Protein AF-A0A1S2CF46-F1 (afdb_monomer_lite)

Secondary structure (DSSP, 8-state):
---S----HHHHHHHHHHHHHHHHS--SS-HHHHHHHHHHHHHHHHHHHHHHHHHHHTT--TT---HHHHHHHHHHHHHHHHHHHSTTHHHHHHHHHHHHHHHHHHHHHTTS-----------

Foldseek 3Di:
DPDDDQQDPVLLVVLVVVLQVQLVADDVPDSNVRSVVVSLQVLLVCCVVQNLVSCVSSVHDSPRHNVCCVPVVVVVVVQVVVLVVDVCSVVVVVVVVVVVVVVVCCRPQPPHDPDDPPDPPDD

Structure (mmCIF, N/CA/C/O backbone):
data_AF-A0A1S2CF46-F1
#
_entry.id   AF-A0A1S2CF46-F1
#
loop_
_atom_site.group_PDB
_atom_site.id
_atom_site.type_symbol
_atom_site.label_atom_id
_atom_site.label_alt_id
_atom_site.label_comp_id
_atom_site.label_asym_id
_atom_site.label_entity_id
_atom_site.label_seq_id
_atom_site.pdbx_PDB_ins_code
_atom_site.Cartn_x
_atom_site.Cartn_y
_atom_site.Cartn_z
_atom_site.occupancy
_atom_site.B_iso_or_equiv
_atom_site.auth_seq_id
_atom_site.auth_comp_id
_atom_site.auth_asym_id
_atom_site.auth_atom_id
_atom_site.pdbx_PDB_model_num
ATOM 1 N N . MET A 1 1 ? -2.009 21.734 14.482 1.00 45.28 1 MET A N 1
ATOM 2 C CA . MET A 1 1 ? -2.484 20.473 13.868 1.00 45.28 1 MET A CA 1
ATOM 3 C C . MET A 1 1 ? -3.788 20.072 14.551 1.00 45.28 1 MET A C 1
ATOM 5 O O . MET A 1 1 ? -3.728 19.513 15.633 1.00 45.28 1 MET A O 1
ATOM 9 N N . ILE A 1 2 ? -4.947 20.431 13.985 1.00 56.09 2 ILE A N 1
ATOM 10 C CA . ILE A 1 2 ? -6.285 20.073 14.511 1.00 56.09 2 ILE A CA 1
ATOM 11 C C . ILE A 1 2 ? -7.205 19.702 13.331 1.00 56.09 2 ILE A C 1
ATOM 13 O O . ILE A 1 2 ? -8.258 20.294 13.147 1.00 56.09 2 ILE A O 1
ATOM 17 N N . SER A 1 3 ? -6.780 18.795 12.447 1.00 71.06 3 SER A N 1
ATOM 18 C CA . SER A 1 3 ? -7.631 18.378 11.313 1.00 71.06 3 SER A CA 1
ATOM 19 C C . SER A 1 3 ? -7.894 16.879 11.230 1.00 71.06 3 SER A C 1
ATOM 21 O O . SER A 1 3 ? -8.754 16.472 10.457 1.00 71.06 3 SER A O 1
ATOM 23 N N . GLN A 1 4 ? -7.221 16.047 12.030 1.00 68.50 4 GLN A N 1
ATOM 24 C CA . GLN A 1 4 ? -7.548 14.625 12.108 1.00 68.50 4 GLN A CA 1
ATOM 25 C C . GLN A 1 4 ? -8.157 14.306 13.465 1.00 68.50 4 GLN A C 1
ATOM 27 O O . GLN A 1 4 ? -7.501 14.444 14.498 1.00 68.50 4 GLN A O 1
ATOM 32 N N . ALA A 1 5 ? -9.418 13.873 13.438 1.00 63.59 5 ALA A N 1
ATOM 33 C CA . ALA A 1 5 ? -10.053 13.245 14.581 1.00 63.59 5 ALA A CA 1
ATOM 34 C C . ALA A 1 5 ? -9.226 12.022 15.001 1.00 63.59 5 ALA A C 1
ATOM 36 O O . ALA A 1 5 ? -8.778 11.232 14.163 1.00 63.59 5 ALA A O 1
ATOM 37 N N . THR A 1 6 ? -8.993 11.882 16.303 1.00 67.00 6 THR A N 1
ATOM 38 C CA . THR A 1 6 ? -8.437 10.656 16.872 1.00 67.00 6 THR A CA 1
ATOM 39 C C . THR A 1 6 ? -9.386 9.494 16.583 1.00 67.00 6 THR A C 1
ATOM 41 O O . THR A 1 6 ? -10.597 9.685 16.510 1.00 67.00 6 THR A O 1
ATOM 44 N N . ALA A 1 7 ? -8.841 8.289 16.384 1.00 68.69 7 ALA A N 1
ATOM 45 C CA . ALA A 1 7 ? -9.648 7.120 16.045 1.00 68.69 7 ALA A CA 1
ATOM 46 C C . ALA A 1 7 ? -10.705 6.854 17.131 1.00 68.69 7 ALA A C 1
ATOM 48 O O . ALA A 1 7 ? -10.391 6.440 18.251 1.00 68.69 7 ALA A O 1
ATOM 49 N N . ASP A 1 8 ? -11.960 7.102 16.778 1.00 77.25 8 ASP A N 1
ATOM 50 C CA . ASP A 1 8 ? -13.133 6.893 17.610 1.00 77.25 8 ASP A CA 1
ATOM 51 C C . ASP A 1 8 ? -13.710 5.481 17.404 1.00 77.25 8 ASP A C 1
ATOM 53 O O . ASP A 1 8 ? -13.208 4.664 16.625 1.00 77.25 8 ASP A O 1
ATOM 57 N N . GLU A 1 9 ? -14.763 5.142 18.141 1.00 77.31 9 GLU A N 1
ATOM 58 C CA . GLU A 1 9 ? -15.372 3.809 18.082 1.00 77.31 9 GLU A CA 1
ATOM 59 C C . GLU A 1 9 ? 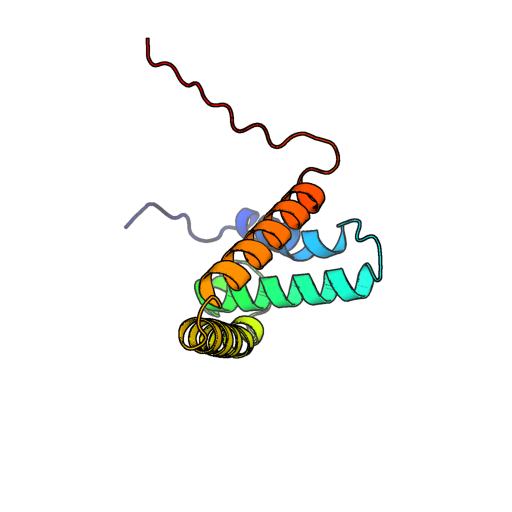-15.925 3.470 16.686 1.00 77.31 9 GLU A C 1
ATOM 61 O O . GLU A 1 9 ? -15.829 2.321 16.236 1.00 77.31 9 GLU A O 1
ATOM 66 N N . ASN A 1 10 ? -16.420 4.474 15.959 1.00 77.75 10 ASN A N 1
ATOM 67 C CA . ASN A 1 10 ? -16.872 4.312 14.581 1.00 77.75 10 ASN A CA 1
ATOM 68 C C . ASN A 1 10 ? -15.699 4.025 13.636 1.00 77.75 10 ASN A C 1
ATOM 70 O O . ASN A 1 10 ? -15.790 3.098 12.828 1.00 77.75 10 ASN A O 1
ATOM 74 N N . SER A 1 11 ? -14.569 4.721 13.798 1.00 76.38 11 SER A N 1
ATOM 75 C CA . SER A 1 11 ? -13.335 4.444 13.052 1.00 76.38 11 SER A CA 1
ATOM 76 C C . SER A 1 11 ? -12.844 3.007 13.250 1.00 76.38 11 SER A C 1
ATOM 78 O O . SER A 1 11 ? -12.404 2.370 12.292 1.00 76.38 11 SER A O 1
ATOM 80 N N . ARG A 1 12 ? -12.967 2.443 14.462 1.00 80.38 12 ARG A N 1
ATOM 81 C CA . ARG A 1 12 ? -12.602 1.035 14.728 1.00 80.38 12 ARG A CA 1
ATOM 82 C C . ARG A 1 12 ? -13.533 0.046 14.033 1.00 80.38 12 ARG A C 1
ATOM 84 O O . ARG A 1 12 ? -13.064 -0.931 13.448 1.00 80.38 12 ARG A O 1
ATOM 91 N N . LYS A 1 13 ? -14.850 0.272 14.093 1.00 82.19 13 LYS A N 1
ATOM 92 C CA . LYS A 1 13 ? -15.836 -0.591 13.418 1.00 82.19 13 LYS A CA 1
ATOM 93 C C . LYS A 1 13 ? -15.636 -0.566 11.904 1.00 82.19 13 LYS A C 1
ATOM 95 O O . LYS A 1 13 ? -15.575 -1.627 11.285 1.00 82.19 13 LYS A O 1
ATOM 100 N N . LEU A 1 14 ? -15.447 0.625 11.337 1.00 83.69 14 LEU A N 1
ATOM 101 C CA . LEU A 1 14 ? -15.166 0.803 9.917 1.00 83.69 14 LEU A CA 1
ATOM 102 C C . LEU A 1 14 ? -13.842 0.138 9.518 1.00 83.69 14 LEU A C 1
ATOM 104 O O . LEU A 1 14 ? -13.807 -0.622 8.555 1.00 83.69 14 LEU A O 1
ATOM 108 N N . GLY A 1 15 ? -12.769 0.349 10.286 1.00 79.75 15 GLY A N 1
ATOM 109 C CA . GLY A 1 15 ? -11.462 -0.259 10.026 1.00 79.75 15 GLY A CA 1
ATOM 110 C C . GLY A 1 15 ? -11.496 -1.791 10.025 1.00 79.75 15 GLY A C 1
ATOM 111 O O . GLY A 1 15 ? -10.863 -2.425 9.181 1.00 79.75 15 GLY A O 1
ATOM 112 N N . ARG A 1 16 ? -12.282 -2.401 10.923 1.00 80.31 16 ARG A N 1
ATOM 113 C CA . ARG A 1 16 ? -12.510 -3.855 10.930 1.00 80.31 16 ARG A CA 1
ATOM 114 C C . ARG A 1 16 ? -13.303 -4.321 9.711 1.00 80.31 16 ARG A C 1
ATOM 116 O O . ARG A 1 16 ? -12.879 -5.269 9.059 1.00 80.31 16 ARG A O 1
ATOM 123 N N . ALA A 1 17 ? -14.390 -3.633 9.365 1.00 81.75 17 ALA A N 1
ATOM 124 C CA . ALA A 1 17 ? -15.193 -3.972 8.190 1.00 81.75 17 ALA A CA 1
ATOM 125 C C . ALA A 1 17 ? -14.372 -3.889 6.889 1.00 81.75 17 ALA A C 1
ATOM 127 O O . ALA A 1 17 ? -14.413 -4.805 6.071 1.00 81.75 17 ALA A O 1
ATOM 128 N N . LEU A 1 18 ? -13.556 -2.840 6.734 1.00 81.69 18 LEU A N 1
ATOM 129 C CA . LEU A 1 18 ? -12.667 -2.663 5.581 1.00 81.69 18 LEU A CA 1
ATOM 130 C C . LEU A 1 18 ? -11.556 -3.719 5.516 1.00 81.69 18 LEU A C 1
ATOM 132 O O . LEU A 1 18 ? -11.138 -4.107 4.429 1.00 81.69 18 LEU A O 1
ATOM 136 N N . MET A 1 19 ? -11.072 -4.209 6.661 1.00 78.81 19 MET A N 1
ATOM 137 C CA . MET A 1 19 ? -10.086 -5.293 6.680 1.00 78.81 19 MET A CA 1
ATOM 138 C C . MET A 1 19 ? -10.663 -6.615 6.175 1.00 78.81 19 MET A C 1
ATOM 140 O O . MET A 1 19 ? -9.934 -7.397 5.562 1.00 78.81 19 MET A O 1
ATOM 144 N N . ASP A 1 20 ? -11.931 -6.885 6.473 1.00 78.44 20 ASP A N 1
ATOM 145 C CA . ASP A 1 20 ? -12.584 -8.143 6.120 1.00 78.44 20 ASP A CA 1
ATOM 146 C C . ASP A 1 20 ? -13.239 -8.108 4.727 1.00 78.44 20 ASP A C 1
ATOM 148 O O . ASP A 1 20 ? -13.574 -9.165 4.193 1.00 78.44 20 ASP A O 1
ATOM 152 N N . GLU A 1 21 ? -13.330 -6.936 4.085 1.00 78.38 21 GLU A N 1
ATOM 153 C CA . GLU A 1 21 ? -13.810 -6.762 2.701 1.00 78.38 21 GLU A CA 1
ATOM 154 C C . GLU A 1 21 ? -13.204 -7.760 1.686 1.00 78.38 21 GLU A C 1
ATOM 156 O O . GLU A 1 21 ? -13.978 -8.376 0.940 1.00 78.38 21 GLU A O 1
ATOM 161 N N . PRO A 1 22 ? -11.887 -8.066 1.698 1.00 67.75 22 PRO A N 1
ATOM 162 C CA . PRO A 1 22 ? -11.290 -9.014 0.755 1.00 67.75 22 PRO A CA 1
ATOM 163 C C . PRO A 1 22 ? -11.812 -10.446 0.915 1.00 67.75 22 PRO A C 1
ATOM 165 O O . PRO A 1 22 ? -11.710 -11.258 -0.001 1.00 67.75 22 PRO A O 1
ATOM 168 N N . LEU A 1 23 ? -12.380 -10.800 2.072 1.00 70.06 23 LEU A N 1
ATOM 169 C CA . LEU A 1 23 ? -12.975 -12.122 2.291 1.00 70.06 23 LEU A CA 1
ATOM 170 C C . LEU A 1 23 ? -14.328 -12.265 1.577 1.00 70.06 23 LEU A C 1
ATOM 172 O O . LEU A 1 23 ? -14.734 -13.388 1.268 1.00 70.06 23 LEU A O 1
ATOM 176 N N . GLY A 1 24 ? -15.007 -11.145 1.310 1.00 64.81 24 GLY A N 1
ATOM 177 C CA . GLY A 1 24 ? -16.303 -11.091 0.635 1.00 64.81 24 GLY A CA 1
ATOM 178 C C . GLY A 1 24 ? -16.219 -11.054 -0.894 1.00 64.81 24 GLY A C 1
ATOM 179 O O . GLY A 1 24 ? -17.203 -11.377 -1.562 1.00 64.81 24 GLY A O 1
ATOM 180 N N . ARG A 1 25 ? -15.057 -10.711 -1.470 1.00 67.50 25 ARG A N 1
ATOM 181 C CA . ARG A 1 25 ? -14.892 -10.587 -2.927 1.00 67.50 25 ARG A CA 1
ATOM 182 C C . ARG A 1 25 ? -15.098 -11.914 -3.663 1.00 67.50 25 ARG A C 1
ATOM 184 O O . ARG A 1 25 ? -14.598 -12.977 -3.277 1.00 67.50 25 ARG A O 1
ATOM 191 N N . ARG A 1 26 ? -15.819 -11.855 -4.789 1.00 64.25 26 ARG A N 1
ATOM 192 C CA . ARG A 1 26 ? -15.955 -12.978 -5.728 1.00 64.25 26 ARG A CA 1
ATOM 193 C C . ARG A 1 26 ? -14.678 -13.108 -6.561 1.00 64.25 26 ARG A C 1
ATOM 195 O O . ARG A 1 26 ? -14.571 -12.534 -7.635 1.00 64.25 26 ARG A O 1
ATOM 202 N N . TYR A 1 27 ? -13.718 -13.898 -6.082 1.00 64.62 27 TYR A N 1
ATOM 203 C CA . TYR A 1 27 ? -12.605 -14.344 -6.927 1.00 64.62 27 TYR A CA 1
ATOM 204 C C . TYR A 1 27 ? -13.026 -15.545 -7.782 1.00 64.62 27 TYR A C 1
ATOM 206 O O . TYR A 1 27 ? -13.662 -16.456 -7.243 1.00 64.62 27 TYR A O 1
ATOM 214 N N . PRO A 1 28 ? -12.620 -15.603 -9.064 1.00 69.19 28 PRO A N 1
ATOM 215 C CA . PRO A 1 28 ? -12.955 -16.717 -9.950 1.00 69.19 28 PRO A CA 1
ATOM 216 C C . PRO A 1 28 ? -12.382 -18.054 -9.455 1.00 69.19 28 PRO A C 1
ATOM 218 O O . PRO A 1 28 ? -13.047 -19.073 -9.575 1.00 69.19 28 PRO A O 1
ATOM 221 N N . ASN A 1 29 ? -11.200 -18.048 -8.818 1.00 72.50 29 ASN A N 1
ATOM 222 C CA . ASN A 1 29 ? -10.528 -19.245 -8.296 1.00 72.50 29 ASN A CA 1
ATOM 223 C C . ASN A 1 29 ? -9.985 -19.020 -6.870 1.00 72.50 29 ASN A C 1
ATOM 225 O O . ASN A 1 29 ? -9.550 -17.920 -6.532 1.00 72.50 29 ASN A O 1
ATOM 229 N N . PHE A 1 30 ? -9.951 -20.079 -6.047 1.00 75.06 30 PHE A N 1
ATOM 230 C CA . PHE A 1 30 ? -9.325 -20.112 -4.708 1.00 75.06 30 PHE A CA 1
ATOM 231 C C . PHE A 1 30 ? -9.738 -18.979 -3.746 1.00 75.06 30 PHE A C 1
ATOM 233 O O . PHE A 1 30 ? -8.917 -18.480 -2.972 1.00 75.06 30 PHE A O 1
ATOM 240 N N . ARG A 1 31 ? -11.024 -18.601 -3.748 1.00 75.44 31 ARG A N 1
ATOM 241 C CA . ARG A 1 31 ? -11.580 -17.461 -2.992 1.00 75.44 31 ARG A CA 1
ATOM 242 C C . ARG A 1 31 ? -11.088 -17.352 -1.544 1.00 75.44 31 ARG A C 1
ATOM 244 O O . ARG A 1 31 ? -10.642 -16.289 -1.132 1.00 75.44 31 ARG A O 1
ATOM 251 N N . LYS A 1 32 ? -11.125 -18.448 -0.775 1.00 75.50 32 LYS A N 1
ATOM 252 C CA . LYS A 1 32 ? -10.716 -18.439 0.644 1.00 75.50 32 LYS A CA 1
ATOM 253 C C . LYS A 1 32 ? -9.220 -18.171 0.829 1.00 75.50 32 LYS A C 1
ATOM 255 O O . LYS A 1 32 ? -8.844 -17.459 1.754 1.00 75.50 32 LYS A O 1
ATOM 260 N N . LEU A 1 33 ? -8.372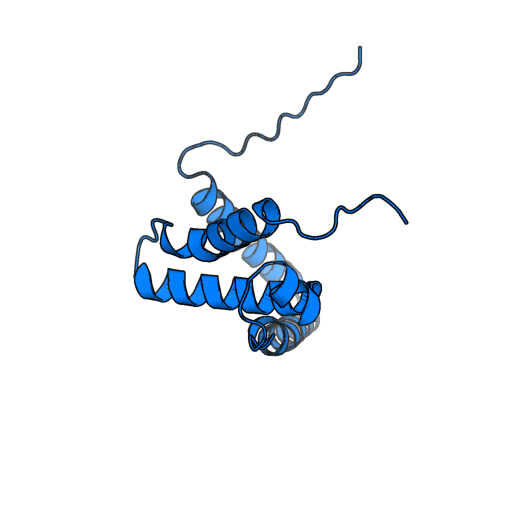 -18.742 -0.025 1.00 80.75 33 LEU A N 1
ATOM 261 C CA . LEU A 1 33 ? -6.924 -18.565 0.078 1.00 80.75 33 LEU A CA 1
ATOM 262 C C . LEU A 1 33 ? -6.519 -17.160 -0.376 1.00 80.75 33 LEU A C 1
ATOM 264 O O . LEU A 1 33 ? -5.777 -16.485 0.333 1.00 80.75 33 LEU A O 1
ATOM 268 N N . ARG A 1 34 ? -7.072 -16.698 -1.504 1.00 80.94 34 ARG A N 1
ATOM 269 C CA . ARG A 1 34 ? -6.828 -15.349 -2.030 1.00 80.94 34 ARG A CA 1
ATOM 270 C C . ARG A 1 34 ? -7.313 -14.263 -1.080 1.00 80.94 34 ARG A C 1
ATOM 272 O O . ARG A 1 34 ? -6.532 -13.383 -0.753 1.00 80.94 34 ARG A O 1
ATOM 279 N N . GLY A 1 35 ? -8.524 -14.385 -0.540 1.00 81.75 35 GLY A N 1
ATOM 280 C CA . GLY A 1 35 ? -9.037 -13.423 0.438 1.00 81.75 35 GLY A CA 1
ATOM 281 C C . GLY A 1 35 ? -8.178 -13.354 1.706 1.00 81.75 35 GLY A C 1
ATOM 282 O O . GLY A 1 35 ? -7.894 -12.268 2.205 1.00 81.75 35 GLY A O 1
ATOM 283 N N . ARG A 1 36 ? -7.685 -14.497 2.214 1.00 83.31 36 ARG A N 1
ATOM 284 C CA . ARG A 1 36 ? -6.764 -14.512 3.369 1.00 83.31 36 ARG A CA 1
ATOM 285 C C . ARG A 1 36 ? -5.415 -13.879 3.044 1.00 83.31 36 ARG A C 1
ATOM 287 O O . ARG A 1 36 ? -4.876 -13.163 3.885 1.00 83.31 36 ARG A O 1
ATOM 294 N N . TRP A 1 37 ? -4.884 -14.142 1.853 1.00 86.06 37 TRP A N 1
ATOM 295 C CA . TRP A 1 37 ? -3.650 -13.526 1.377 1.00 86.06 37 TRP A CA 1
ATOM 296 C C . TRP A 1 37 ? -3.802 -12.010 1.252 1.00 86.06 37 TRP A C 1
ATOM 298 O O . TRP A 1 37 ? -3.038 -11.271 1.862 1.00 86.06 37 TRP A O 1
ATOM 308 N N . GLU A 1 38 ? -4.827 -11.539 0.543 1.00 83.75 38 GLU A N 1
ATOM 309 C CA . GLU A 1 38 ? -5.084 -10.111 0.338 1.00 83.75 38 GLU A CA 1
ATOM 310 C C . GLU A 1 38 ? -5.340 -9.380 1.656 1.00 83.75 38 GLU A C 1
ATOM 312 O O . GLU A 1 38 ? -4.783 -8.307 1.877 1.00 83.75 38 GLU A O 1
ATOM 317 N N . ARG A 1 39 ? -6.060 -10.005 2.597 1.00 85.31 39 ARG A N 1
ATOM 318 C CA . ARG A 1 39 ? -6.196 -9.483 3.961 1.00 85.31 39 ARG A CA 1
ATOM 319 C C . ARG A 1 39 ? -4.838 -9.297 4.646 1.00 85.31 39 ARG A C 1
ATOM 321 O O . ARG A 1 39 ? -4.611 -8.266 5.273 1.00 85.31 39 ARG A O 1
ATOM 328 N N . GLN A 1 40 ? -3.936 -10.277 4.550 1.00 87.38 40 GLN A N 1
ATOM 329 C CA . GLN A 1 40 ? -2.590 -10.173 5.130 1.00 87.38 40 GLN A CA 1
ATOM 330 C C . GLN A 1 40 ? -1.742 -9.105 4.432 1.00 87.38 40 GLN A C 1
ATOM 332 O O . GLN A 1 40 ? -1.020 -8.368 5.103 1.00 87.38 40 GLN A O 1
ATOM 337 N N . VAL A 1 41 ? -1.870 -8.970 3.110 1.00 87.81 41 VAL A N 1
ATOM 338 C CA . VAL A 1 41 ? -1.227 -7.896 2.345 1.00 87.81 41 VAL A CA 1
ATOM 339 C C . VAL A 1 41 ? -1.727 -6.533 2.824 1.00 87.81 41 VAL A C 1
ATOM 341 O O . VAL A 1 41 ? -0.908 -5.701 3.209 1.00 87.81 41 VAL A O 1
ATOM 344 N N . HIS A 1 42 ? -3.043 -6.323 2.916 1.00 87.56 42 HIS A N 1
ATOM 345 C CA . HIS A 1 42 ? -3.626 -5.085 3.444 1.00 87.56 42 HIS A CA 1
ATOM 346 C C . HIS A 1 42 ? -3.135 -4.783 4.860 1.00 87.56 42 HIS A C 1
ATOM 348 O O . HIS A 1 42 ? -2.638 -3.692 5.117 1.00 87.56 42 HIS A O 1
ATOM 354 N N . LEU A 1 43 ? -3.188 -5.764 5.762 1.00 87.44 43 LEU A N 1
ATOM 355 C CA . LEU A 1 43 ? -2.703 -5.627 7.136 1.00 87.44 43 LEU A CA 1
ATOM 356 C C . LEU A 1 43 ? -1.230 -5.210 7.203 1.00 87.44 43 LEU A C 1
ATOM 358 O O . LEU A 1 43 ? -0.869 -4.308 7.960 1.00 87.44 43 LEU A O 1
ATOM 362 N N . SER A 1 44 ? -0.379 -5.853 6.407 1.00 88.94 44 SER A N 1
ATOM 363 C CA . SER A 1 44 ? 1.051 -5.544 6.362 1.00 88.94 44 SER A CA 1
ATOM 364 C C . SER A 1 44 ? 1.331 -4.149 5.786 1.00 88.94 44 SER A C 1
ATOM 366 O O . SER A 1 44 ? 2.230 -3.459 6.269 1.00 88.94 44 SER A O 1
ATOM 368 N N . MET A 1 45 ? 0.528 -3.702 4.814 1.00 86.44 45 MET A N 1
ATOM 369 C CA . MET A 1 45 ? 0.617 -2.368 4.225 1.00 86.44 45 MET A CA 1
ATOM 370 C C . MET A 1 45 ? 0.152 -1.298 5.223 1.00 86.44 45 MET 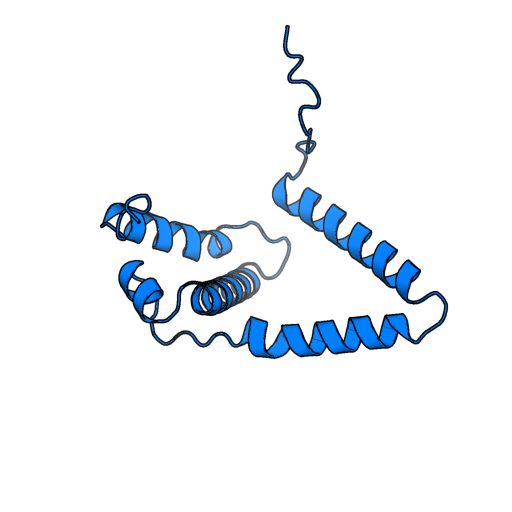A C 1
ATOM 372 O O . MET A 1 45 ? 0.870 -0.336 5.482 1.00 86.44 45 MET A O 1
ATOM 376 N N . THR A 1 46 ? -1.002 -1.494 5.867 1.00 87.56 46 THR A N 1
ATOM 377 C CA . THR A 1 46 ? -1.514 -0.591 6.908 1.00 87.56 46 THR A CA 1
ATOM 378 C C . THR A 1 46 ? -0.536 -0.488 8.075 1.00 87.56 46 THR A C 1
ATOM 380 O O . THR A 1 46 ? -0.271 0.611 8.562 1.00 87.56 46 THR A O 1
ATOM 383 N N . ARG A 1 47 ? 0.078 -1.606 8.488 1.00 89.38 47 ARG A N 1
ATOM 384 C CA . ARG A 1 47 ? 1.108 -1.612 9.534 1.00 89.38 47 ARG A CA 1
ATOM 385 C C . ARG A 1 47 ? 2.298 -0.716 9.199 1.00 89.38 47 ARG A C 1
ATOM 387 O O . ARG A 1 47 ? 2.837 -0.098 10.120 1.00 89.38 47 ARG A O 1
ATOM 394 N N . LEU A 1 48 ? 2.722 -0.694 7.934 1.00 89.25 48 LEU A N 1
ATOM 395 C CA . LEU A 1 48 ? 3.834 0.132 7.466 1.00 89.25 48 LEU A CA 1
ATOM 396 C C . LEU A 1 48 ? 3.507 1.624 7.605 1.00 89.25 48 LEU A C 1
ATOM 398 O O . LEU A 1 48 ? 4.328 2.370 8.125 1.00 89.25 48 LEU A O 1
ATOM 402 N N . PHE A 1 49 ? 2.311 2.043 7.183 1.00 87.81 49 PHE A N 1
ATOM 403 C CA . PHE A 1 49 ? 1.923 3.457 7.182 1.00 87.81 49 PHE A CA 1
ATOM 404 C C . PHE A 1 49 ? 1.521 3.986 8.561 1.00 87.81 49 PHE A C 1
ATOM 406 O O . PHE A 1 49 ? 1.904 5.086 8.943 1.00 87.81 49 PHE A O 1
ATOM 413 N N . VAL A 1 50 ? 0.735 3.211 9.308 1.00 85.81 50 VAL A N 1
ATOM 414 C CA . VAL A 1 50 ? 0.060 3.674 10.532 1.00 85.81 50 VAL A CA 1
ATOM 415 C C . VAL A 1 50 ? 0.810 3.248 11.807 1.00 85.81 50 VAL A C 1
ATOM 417 O O . VAL A 1 50 ? 0.582 3.775 12.900 1.00 85.81 50 VAL A O 1
ATOM 420 N N . GLY A 1 51 ? 1.753 2.309 11.694 1.00 87.62 51 GLY A N 1
ATOM 421 C CA . GLY A 1 51 ? 2.548 1.836 12.824 1.00 87.62 51 GLY A CA 1
ATOM 422 C C . GLY A 1 51 ? 1.743 1.016 13.844 1.00 87.62 51 GLY A C 1
ATOM 423 O O . GLY A 1 51 ? 0.557 0.748 13.686 1.00 87.62 51 GLY A O 1
ATOM 424 N N . GLY A 1 52 ? 2.394 0.575 14.924 1.00 86.62 52 GLY A N 1
ATOM 425 C CA . GLY A 1 52 ? 1.777 -0.343 15.892 1.00 86.62 52 GLY A CA 1
ATOM 426 C C . GLY A 1 52 ? 0.716 0.341 16.753 1.00 86.62 52 GLY A C 1
ATOM 427 O O . GLY A 1 52 ? -0.335 -0.236 17.008 1.00 86.62 52 GLY A O 1
ATOM 428 N N . LYS A 1 53 ? 0.979 1.595 17.148 1.00 84.19 53 LYS A N 1
ATOM 429 C CA . LYS A 1 53 ? 0.054 2.411 17.947 1.00 84.19 53 LYS A CA 1
ATOM 430 C C . LYS A 1 53 ? -1.214 2.768 17.172 1.00 84.19 53 LYS A C 1
ATOM 432 O O . LYS A 1 53 ? -2.298 2.709 17.734 1.00 84.19 53 LYS A O 1
ATOM 437 N N . GLY A 1 54 ? -1.105 3.096 15.884 1.00 83.38 54 GLY A N 1
ATOM 438 C CA . GLY A 1 54 ? -2.291 3.397 15.088 1.00 83.38 54 GLY A CA 1
ATOM 439 C C . GLY A 1 54 ? -3.083 2.141 14.695 1.00 83.38 54 GLY A C 1
ATOM 440 O O . GLY A 1 54 ? -4.306 2.195 14.648 1.00 83.38 54 GLY A O 1
ATOM 441 N N . MET A 1 55 ? -2.430 0.982 14.523 1.00 87.50 55 MET A N 1
ATOM 442 C CA . MET A 1 55 ? -3.135 -0.306 14.392 1.00 87.50 55 MET A CA 1
ATOM 443 C C . MET A 1 55 ? -3.981 -0.607 15.636 1.00 87.50 55 MET A C 1
ATOM 445 O O . MET A 1 55 ? -5.136 -1.004 15.510 1.00 87.50 55 MET A O 1
ATOM 449 N N . GLU A 1 56 ? -3.429 -0.371 16.829 1.00 85.94 56 GLU A N 1
ATOM 450 C CA . GLU A 1 56 ? -4.140 -0.507 18.105 1.00 85.94 56 GLU A CA 1
ATOM 451 C C . GLU A 1 56 ? -5.310 0.483 18.214 1.00 85.94 56 GLU A C 1
ATOM 453 O O . GLU A 1 56 ? -6.423 0.077 18.544 1.00 85.94 56 GLU A O 1
ATOM 458 N N . ALA A 1 57 ? -5.100 1.746 17.829 1.00 83.00 57 ALA A N 1
ATOM 459 C CA . ALA A 1 57 ? -6.150 2.766 17.802 1.00 83.00 57 ALA A CA 1
ATOM 460 C C . ALA A 1 57 ? -7.315 2.407 16.857 1.00 83.00 57 ALA A C 1
ATOM 462 O O . ALA A 1 57 ? -8.470 2.694 17.164 1.00 83.00 57 ALA A O 1
ATOM 463 N N . LEU A 1 58 ? -7.025 1.726 15.743 1.00 82.00 58 LEU A N 1
ATOM 464 C CA . LEU A 1 58 ? -8.010 1.220 14.781 1.00 82.00 58 LEU A CA 1
ATOM 465 C C . LEU A 1 58 ? -8.617 -0.141 15.180 1.00 82.00 58 LEU A C 1
ATOM 467 O O . LEU A 1 58 ? -9.495 -0.653 14.489 1.00 82.00 58 LEU A O 1
ATOM 471 N N . GLY A 1 59 ? -8.183 -0.741 16.293 1.00 80.88 59 GLY A N 1
ATOM 472 C CA . GLY A 1 59 ? -8.669 -2.043 16.755 1.00 80.88 59 GLY A CA 1
ATOM 473 C C . GLY A 1 59 ? -8.210 -3.224 15.890 1.00 80.88 59 GLY A C 1
ATOM 474 O O . GLY A 1 59 ? -8.929 -4.226 15.816 1.00 80.88 59 GLY A O 1
ATOM 475 N N . LEU A 1 60 ? -7.049 -3.090 15.237 1.00 85.06 60 LEU A N 1
ATOM 476 C CA . LEU A 1 60 ? -6.413 -4.074 14.356 1.00 85.06 60 LEU A CA 1
ATOM 477 C C . LEU A 1 60 ? -5.264 -4.822 15.072 1.00 85.06 60 LEU A C 1
ATOM 479 O O . LEU A 1 60 ? -4.759 -4.354 16.096 1.00 85.06 60 LEU A O 1
ATOM 483 N N . PRO A 1 61 ? -4.793 -5.974 14.549 1.00 83.06 61 PRO A N 1
ATOM 484 C CA . PRO A 1 61 ? -3.737 -6.753 15.194 1.00 83.06 61 PRO A CA 1
ATOM 485 C C . PRO A 1 61 ? -2.398 -5.996 15.246 1.00 83.06 61 PRO A C 1
ATOM 487 O O . PRO A 1 61 ? -1.729 -5.793 14.227 1.00 83.06 61 PRO A O 1
ATOM 490 N N . LYS A 1 62 ? -1.974 -5.627 16.460 1.00 79.06 62 LYS A N 1
ATOM 491 C CA . LYS A 1 62 ? -0.748 -4.855 16.743 1.00 79.06 62 LYS A CA 1
ATOM 492 C C . LYS A 1 62 ? 0.542 -5.548 16.287 1.00 79.06 62 LYS A C 1
ATOM 494 O O . LYS A 1 62 ? 1.478 -4.882 15.840 1.00 79.06 62 LYS A O 1
ATOM 499 N N . MET A 1 63 ? 0.584 -6.880 16.378 1.00 77.25 63 MET A N 1
ATOM 500 C CA . MET A 1 63 ? 1.759 -7.701 16.045 1.00 77.25 63 MET A CA 1
ATOM 501 C C . MET A 1 63 ? 1.824 -8.131 14.574 1.00 77.25 63 MET A C 1
ATOM 503 O O . MET A 1 63 ? 2.601 -9.014 14.223 1.00 77.25 63 MET A O 1
ATOM 507 N N . THR A 1 64 ? 1.045 -7.507 13.689 1.00 81.81 64 THR A N 1
ATOM 508 C CA . THR A 1 64 ? 1.242 -7.710 12.249 1.00 81.81 64 THR A CA 1
ATOM 509 C C . THR A 1 64 ? 2.615 -7.160 11.863 1.00 81.81 64 THR A C 1
ATOM 511 O O . THR A 1 64 ? 2.934 -6.020 12.204 1.00 81.81 64 THR A O 1
ATOM 514 N N . LEU A 1 65 ? 3.428 -7.950 11.163 1.00 86.38 65 LEU A N 1
ATOM 515 C CA . LEU A 1 65 ? 4.687 -7.495 10.573 1.00 86.38 65 LEU A CA 1
ATOM 516 C C . LEU A 1 65 ? 4.432 -6.916 9.170 1.00 86.38 65 LEU A C 1
ATOM 518 O O . LEU A 1 65 ? 3.611 -7.467 8.433 1.00 86.38 65 LEU A O 1
ATOM 522 N N . PRO A 1 66 ? 5.141 -5.852 8.749 1.00 90.31 66 PRO A N 1
ATOM 523 C CA . PRO A 1 66 ? 5.068 -5.317 7.389 1.00 90.31 66 PRO A CA 1
ATOM 524 C C . PRO A 1 66 ? 5.863 -6.202 6.406 1.00 90.31 66 PRO A C 1
ATOM 526 O O . PRO A 1 66 ? 6.726 -5.729 5.673 1.00 90.31 66 PRO A O 1
ATOM 529 N N . TRP A 1 67 ? 5.602 -7.513 6.413 1.00 89.50 67 TRP A N 1
ATOM 530 C CA . TRP A 1 67 ? 6.375 -8.513 5.671 1.00 89.50 67 TRP A CA 1
ATOM 531 C C . TRP A 1 67 ? 6.249 -8.337 4.153 1.00 89.50 67 TRP A C 1
ATOM 533 O O . TRP A 1 67 ? 7.239 -8.470 3.439 1.00 89.50 67 TRP A O 1
ATOM 543 N N . TYR A 1 68 ? 5.055 -7.994 3.656 1.00 91.06 68 TYR A N 1
ATOM 544 C CA . TYR A 1 68 ? 4.815 -7.817 2.226 1.00 91.06 68 TYR A CA 1
ATOM 545 C C . TYR A 1 68 ? 5.633 -6.659 1.642 1.00 91.06 68 TYR A C 1
ATOM 547 O O . TYR A 1 68 ? 6.400 -6.910 0.713 1.00 91.06 68 TYR A O 1
AT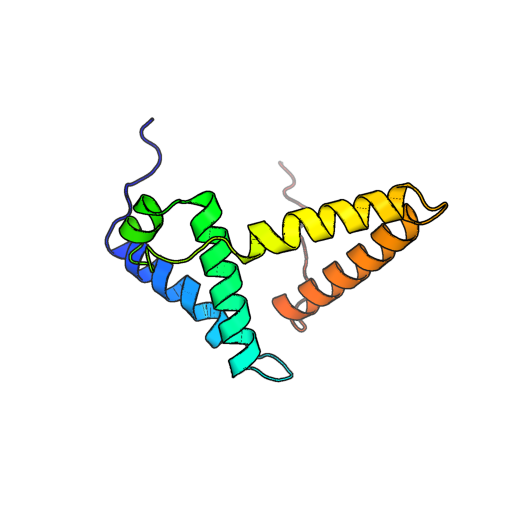OM 555 N N . PRO A 1 69 ? 5.564 -5.414 2.162 1.00 89.56 69 PRO A N 1
ATOM 556 C CA . PRO A 1 69 ? 6.410 -4.350 1.635 1.00 89.56 69 PRO A CA 1
ATOM 557 C C . PRO A 1 69 ? 7.897 -4.628 1.883 1.00 89.56 69 PRO A C 1
ATOM 559 O O . PRO A 1 69 ? 8.700 -4.352 0.999 1.00 89.56 69 PRO A O 1
ATOM 562 N N . ALA A 1 70 ? 8.269 -5.230 3.019 1.00 90.62 70 ALA A N 1
ATOM 563 C CA . ALA A 1 70 ? 9.664 -5.575 3.295 1.00 90.62 70 ALA A CA 1
ATOM 564 C C . ALA A 1 70 ? 10.255 -6.558 2.268 1.00 90.62 70 ALA A C 1
ATOM 566 O O . ALA A 1 70 ? 11.420 -6.428 1.906 1.00 90.62 70 ALA A O 1
ATOM 567 N N . LEU A 1 71 ? 9.459 -7.512 1.772 1.00 92.19 71 LEU A N 1
ATOM 568 C CA . LEU A 1 71 ? 9.901 -8.504 0.793 1.00 92.19 71 LEU A CA 1
ATOM 569 C C . LEU A 1 71 ? 9.746 -8.018 -0.653 1.00 92.19 71 LEU A C 1
ATOM 571 O O . LEU A 1 71 ? 10.673 -8.116 -1.451 1.00 92.19 71 LEU A O 1
ATOM 575 N N . PHE A 1 72 ? 8.576 -7.498 -1.019 1.00 91.44 72 PHE A N 1
ATOM 576 C CA . PHE A 1 72 ? 8.260 -7.205 -2.416 1.00 91.44 72 PHE A CA 1
ATOM 577 C C . PHE A 1 72 ? 8.804 -5.859 -2.891 1.00 91.44 72 PHE A C 1
ATOM 579 O O . PHE A 1 72 ? 9.074 -5.723 -4.081 1.00 91.44 72 PHE A O 1
ATOM 586 N N . ALA A 1 73 ? 9.014 -4.873 -2.011 1.00 89.31 73 ALA A N 1
ATOM 587 C CA . ALA A 1 73 ? 9.636 -3.611 -2.417 1.00 89.31 73 ALA A CA 1
ATOM 588 C C . ALA A 1 73 ? 11.059 -3.804 -2.979 1.00 89.31 73 ALA A C 1
ATOM 590 O O . ALA A 1 73 ? 11.294 -3.354 -4.104 1.00 89.31 73 ALA A O 1
ATOM 591 N N . PRO A 1 74 ? 11.996 -4.498 -2.294 1.00 91.62 74 PRO A N 1
ATOM 592 C CA . PRO A 1 74 ? 13.330 -4.720 -2.851 1.00 91.62 74 PRO A CA 1
ATOM 593 C C . PRO A 1 74 ? 13.297 -5.607 -4.100 1.00 91.62 74 PRO A C 1
ATOM 595 O O . PRO A 1 74 ? 14.013 -5.322 -5.058 1.00 91.62 74 PRO A O 1
ATOM 598 N N . LEU A 1 75 ? 12.427 -6.623 -4.148 1.00 93.19 75 LEU A N 1
ATOM 599 C CA . LEU A 1 75 ? 12.266 -7.467 -5.338 1.00 93.19 75 LEU A CA 1
ATOM 600 C C . LEU A 1 75 ? 11.784 -6.662 -6.553 1.00 93.19 75 LEU A C 1
ATOM 602 O O . LEU A 1 75 ? 12.354 -6.774 -7.637 1.00 93.19 75 LEU A O 1
ATOM 606 N N . ASN A 1 76 ? 10.778 -5.804 -6.373 1.00 91.44 76 ASN A N 1
ATOM 607 C CA . ASN A 1 76 ? 10.263 -4.947 -7.439 1.00 91.44 76 ASN A CA 1
ATOM 608 C C . ASN A 1 76 ? 11.289 -3.894 -7.873 1.00 91.44 76 ASN A C 1
ATOM 610 O O . ASN A 1 76 ? 11.388 -3.586 -9.065 1.00 91.44 76 ASN A O 1
ATOM 614 N N . ALA A 1 77 ? 12.070 -3.356 -6.932 1.00 91.62 77 ALA A N 1
ATOM 615 C CA . ALA A 1 77 ? 13.159 -2.438 -7.240 1.00 91.62 77 ALA A CA 1
ATOM 616 C C . ALA A 1 77 ? 14.233 -3.133 -8.088 1.00 91.62 77 ALA A C 1
ATOM 618 O O . ALA A 1 77 ? 14.576 -2.632 -9.158 1.00 91.62 77 ALA A O 1
ATOM 619 N N . ALA A 1 78 ? 14.686 -4.319 -7.676 1.00 92.69 78 ALA A N 1
ATOM 620 C CA . ALA A 1 78 ? 15.652 -5.119 -8.425 1.00 92.69 78 ALA A CA 1
ATOM 621 C C . ALA A 1 78 ? 15.132 -5.478 -9.825 1.00 92.69 78 ALA A C 1
ATOM 623 O O . ALA A 1 78 ? 15.843 -5.299 -10.813 1.00 92.69 78 ALA A O 1
ATOM 624 N N . TRP A 1 79 ? 13.868 -5.896 -9.931 1.00 90.19 79 TRP A N 1
ATOM 625 C CA . TRP A 1 79 ? 13.211 -6.186 -11.207 1.00 90.19 79 TRP A CA 1
ATOM 626 C C . TRP A 1 79 ? 13.190 -4.970 -12.142 1.00 90.19 79 TRP A C 1
ATOM 628 O O . TRP A 1 79 ? 13.553 -5.059 -13.316 1.00 90.19 79 TRP A O 1
ATOM 638 N N . THR A 1 80 ? 12.803 -3.809 -11.612 1.00 88.88 80 THR A N 1
ATOM 639 C CA . THR A 1 80 ? 12.731 -2.558 -12.377 1.00 88.88 80 THR A CA 1
ATOM 640 C C . THR A 1 80 ? 14.117 -2.097 -12.822 1.00 88.88 80 THR A C 1
ATOM 642 O O . THR A 1 80 ? 14.289 -1.689 -13.970 1.00 88.88 80 THR A O 1
ATOM 645 N N . VAL A 1 81 ? 15.116 -2.191 -11.940 1.00 91.81 81 VAL A N 1
ATOM 646 C CA . VAL A 1 81 ? 16.513 -1.872 -12.260 1.00 91.81 81 VAL A CA 1
ATOM 647 C C . VAL A 1 81 ? 17.048 -2.819 -13.334 1.00 91.81 81 VAL A C 1
ATOM 649 O O . VAL A 1 81 ? 17.603 -2.346 -14.322 1.00 91.81 81 VAL A O 1
ATOM 652 N N . GLY A 1 82 ? 16.798 -4.127 -13.223 1.00 90.31 82 GLY A N 1
ATOM 653 C CA . GLY A 1 82 ? 17.179 -5.108 -14.243 1.00 90.31 82 GLY A CA 1
ATOM 654 C C . GLY A 1 82 ? 16.589 -4.781 -15.617 1.00 90.31 82 GLY A C 1
ATOM 655 O O . GLY A 1 82 ? 17.305 -4.734 -16.616 1.00 90.31 82 GLY A O 1
ATOM 656 N N . HIS A 1 83 ? 15.301 -4.436 -15.673 1.00 88.62 83 HIS A N 1
ATOM 657 C CA . HIS A 1 83 ? 14.649 -3.999 -16.911 1.00 88.62 83 HIS A CA 1
ATOM 658 C C . HIS A 1 83 ? 15.153 -2.656 -17.454 1.00 88.62 83 HIS A C 1
ATOM 660 O O . HIS A 1 83 ? 14.983 -2.388 -18.643 1.00 88.62 83 HIS A O 1
ATOM 666 N N . ARG A 1 84 ? 15.750 -1.803 -16.618 1.00 86.75 84 ARG A N 1
ATOM 667 C CA . ARG A 1 84 ? 16.343 -0.533 -17.052 1.00 86.75 84 ARG A CA 1
ATOM 668 C C . ARG A 1 84 ? 17.701 -0.729 -17.729 1.00 86.75 84 ARG A C 1
ATOM 670 O O . ARG A 1 84 ? 18.057 0.081 -18.577 1.00 86.75 84 ARG A O 1
ATOM 677 N N . ILE A 1 85 ? 18.427 -1.785 -17.366 1.00 91.06 85 ILE A N 1
ATOM 678 C CA . ILE A 1 85 ? 19.743 -2.119 -17.931 1.00 91.06 85 ILE A CA 1
ATOM 679 C C . ILE A 1 85 ? 19.598 -2.796 -19.305 1.00 91.06 85 ILE A C 1
ATOM 681 O O . ILE A 1 85 ? 20.452 -2.636 -20.171 1.00 91.06 85 ILE A O 1
ATOM 685 N N . VAL A 1 86 ? 18.502 -3.526 -19.536 1.00 90.06 86 VAL A N 1
ATOM 686 C CA . VAL A 1 86 ? 18.253 -4.229 -20.804 1.00 90.06 86 VAL A CA 1
ATOM 687 C C . VAL A 1 86 ? 17.651 -3.279 -21.854 1.00 90.06 86 VAL A C 1
ATOM 689 O O . VAL A 1 86 ? 16.625 -2.643 -21.579 1.00 90.06 86 VAL A O 1
ATOM 692 N N . PRO A 1 87 ? 18.196 -3.215 -23.086 1.00 85.62 87 PRO A N 1
ATOM 693 C CA . PRO A 1 87 ? 17.608 -2.418 -24.162 1.00 85.62 87 PRO A CA 1
ATOM 694 C C . PRO A 1 87 ? 16.168 -2.871 -24.460 1.00 85.62 87 PRO A C 1
ATOM 696 O O . PRO A 1 87 ? 15.874 -4.061 -24.572 1.00 85.62 87 PRO A O 1
ATOM 699 N N . GLY A 1 88 ? 15.231 -1.918 -24.521 1.00 87.94 88 GLY A N 1
ATOM 700 C CA . GLY A 1 88 ? 13.794 -2.187 -24.691 1.00 87.94 88 GLY A CA 1
ATOM 701 C C . GLY A 1 88 ? 13.080 -2.756 -23.451 1.00 87.94 88 GLY A C 1
ATOM 702 O O . GLY A 1 88 ? 11.871 -3.009 -23.488 1.00 87.94 88 GLY A O 1
ATOM 703 N N . GLY A 1 89 ? 13.780 -2.948 -22.327 1.00 88.06 89 GLY A N 1
ATOM 704 C CA . GLY A 1 89 ? 13.193 -3.473 -21.095 1.00 88.06 89 GLY A CA 1
ATOM 705 C C . GLY A 1 89 ? 12.159 -2.530 -20.471 1.00 88.06 89 GLY A C 1
ATOM 706 O O . GLY A 1 89 ? 11.126 -3.000 -19.990 1.00 88.06 89 GLY A O 1
ATOM 707 N N . ARG A 1 90 ? 12.363 -1.211 -20.583 1.00 87.88 90 ARG A N 1
ATOM 708 C CA . ARG A 1 90 ? 11.385 -0.192 -20.167 1.00 87.88 90 ARG A CA 1
ATOM 709 C C . ARG A 1 90 ? 10.056 -0.328 -20.917 1.00 87.88 90 ARG A C 1
ATOM 711 O O . ARG A 1 90 ? 9.003 -0.336 -20.283 1.00 87.88 90 ARG A O 1
ATOM 718 N N . ASP A 1 91 ? 10.08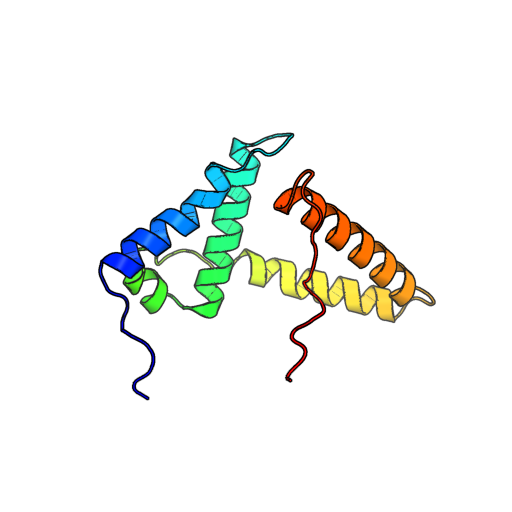6 -0.508 -22.236 1.00 90.31 91 ASP A N 1
ATOM 719 C CA . ASP A 1 91 ? 8.862 -0.635 -23.038 1.00 90.31 91 ASP A CA 1
ATOM 720 C C . ASP A 1 91 ? 8.099 -1.917 -22.718 1.00 90.31 91 ASP A C 1
ATOM 722 O O . ASP A 1 91 ? 6.867 -1.924 -22.659 1.00 90.31 91 ASP A O 1
ATOM 726 N N . ARG A 1 92 ? 8.827 -3.007 -22.450 1.00 88.56 92 ARG A N 1
ATOM 727 C CA . ARG A 1 92 ? 8.230 -4.255 -21.959 1.00 88.56 92 ARG A CA 1
ATOM 728 C C . ARG A 1 92 ? 7.536 -4.035 -20.619 1.00 88.56 92 ARG A C 1
ATOM 730 O O . ARG A 1 92 ? 6.387 -4.449 -20.470 1.00 88.56 92 ARG A O 1
ATOM 737 N N . LEU A 1 93 ? 8.192 -3.347 -19.684 1.00 90.06 93 LEU A N 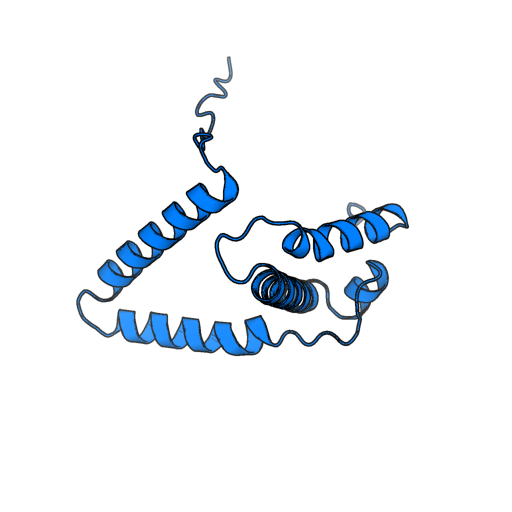1
ATOM 738 C CA . LEU A 1 93 ? 7.632 -3.049 -18.367 1.00 90.06 93 LEU A CA 1
ATOM 739 C C . LEU A 1 93 ? 6.363 -2.190 -18.478 1.00 90.06 93 LEU A C 1
ATOM 741 O O . LEU A 1 93 ? 5.356 -2.503 -17.846 1.00 90.06 93 LEU A O 1
ATOM 745 N N . MET A 1 94 ? 6.361 -1.180 -19.355 1.00 90.19 94 MET A N 1
ATOM 746 C CA . MET A 1 94 ? 5.176 -0.356 -19.625 1.00 90.19 94 MET A CA 1
ATOM 747 C C . MET A 1 94 ? 4.014 -1.177 -20.199 1.00 90.19 94 MET A C 1
ATOM 749 O O . MET A 1 94 ? 2.876 -1.034 -19.749 1.00 90.19 94 MET A O 1
ATOM 753 N N . ARG A 1 95 ? 4.274 -2.072 -21.163 1.00 91.94 95 ARG A N 1
ATOM 754 C CA . ARG A 1 95 ? 3.233 -2.945 -21.737 1.00 91.94 95 ARG A CA 1
ATOM 755 C C . ARG A 1 95 ? 2.640 -3.895 -20.697 1.00 91.94 95 ARG A C 1
ATOM 757 O O . ARG A 1 95 ? 1.419 -4.055 -20.650 1.00 91.94 95 ARG A O 1
ATOM 764 N N . LEU A 1 96 ? 3.488 -4.494 -19.860 1.00 90.19 96 LEU A N 1
ATOM 765 C CA . LEU A 1 96 ? 3.061 -5.375 -18.771 1.00 90.19 96 LEU A CA 1
ATOM 766 C C . LEU A 1 96 ? 2.230 -4.616 -17.731 1.00 90.19 96 LEU A C 1
ATOM 768 O O . LEU A 1 96 ? 1.136 -5.064 -17.391 1.00 90.19 96 LEU A O 1
ATOM 772 N N . GLY A 1 97 ? 2.689 -3.436 -17.304 1.00 89.44 97 GLY A N 1
ATOM 773 C CA . GLY A 1 97 ? 1.960 -2.574 -16.372 1.00 89.44 97 GLY A CA 1
ATOM 774 C C . GLY A 1 97 ? 0.583 -2.172 -16.902 1.00 89.44 97 GLY A C 1
ATOM 775 O O . GLY A 1 97 ? -0.414 -2.325 -16.201 1.00 89.44 97 GLY A O 1
ATOM 776 N N . ARG A 1 98 ? 0.488 -1.767 -18.178 1.00 91.62 98 ARG A N 1
ATOM 777 C CA . ARG A 1 98 ? -0.804 -1.451 -18.816 1.00 91.62 98 ARG A CA 1
ATOM 778 C C . ARG A 1 98 ? -1.744 -2.656 -18.871 1.00 91.62 98 ARG A C 1
ATOM 780 O O . ARG A 1 98 ? -2.951 -2.494 -18.713 1.00 91.62 98 ARG A O 1
ATOM 787 N N . LYS A 1 99 ? -1.219 -3.863 -19.112 1.00 90.75 99 LYS A N 1
ATOM 788 C CA . LYS A 1 99 ? -2.029 -5.092 -19.089 1.00 90.75 99 LYS A CA 1
ATOM 789 C C . LYS A 1 99 ? -2.568 -5.368 -17.681 1.00 90.75 99 LYS A C 1
ATOM 791 O O . LYS A 1 99 ? -3.750 -5.671 -17.551 1.00 90.75 99 LYS A O 1
ATOM 796 N N . ALA A 1 100 ? -1.733 -5.215 -16.653 1.00 88.12 100 ALA A N 1
ATOM 797 C CA . ALA A 1 100 ? -2.135 -5.388 -15.258 1.00 88.12 100 ALA A CA 1
ATOM 798 C C . ALA A 1 100 ? -3.196 -4.360 -14.825 1.00 88.12 100 ALA A C 1
ATOM 800 O O . ALA A 1 100 ? -4.210 -4.746 -14.253 1.00 88.12 100 ALA A O 1
ATOM 801 N N . GLN A 1 101 ? -3.024 -3.079 -15.174 1.00 87.38 101 GLN A N 1
ATOM 802 C CA . GLN A 1 101 ? -4.013 -2.028 -14.897 1.00 87.38 101 GLN A CA 1
ATOM 803 C C . GLN A 1 101 ? -5.383 -2.341 -15.510 1.00 87.38 101 GLN A C 1
ATOM 805 O O . GLN A 1 101 ? -6.392 -2.265 -14.816 1.00 87.38 101 GLN A O 1
ATOM 810 N N . ARG A 1 102 ? -5.427 -2.753 -16.787 1.00 87.06 102 ARG A N 1
ATOM 811 C CA . ARG A 1 102 ? -6.690 -3.136 -17.444 1.00 87.06 102 ARG A CA 1
ATOM 812 C C . ARG A 1 102 ? -7.371 -4.315 -16.754 1.00 87.06 102 ARG A C 1
ATOM 814 O O . ARG A 1 102 ? -8.579 -4.289 -16.564 1.00 87.06 102 ARG A O 1
ATOM 821 N N . HIS A 1 103 ? -6.601 -5.325 -16.352 1.00 84.06 103 HIS A N 1
ATOM 822 C CA . HIS A 1 103 ? -7.147 -6.467 -15.619 1.00 84.06 103 HIS A CA 1
ATOM 823 C C . HIS A 1 103 ? -7.714 -6.063 -14.250 1.00 84.06 103 HIS A C 1
ATOM 825 O O . HIS A 1 103 ? -8.754 -6.567 -13.827 1.00 84.06 103 HIS A O 1
ATOM 831 N N . GLN A 1 104 ? -7.062 -5.120 -13.567 1.00 80.50 104 GLN A N 1
ATOM 832 C CA . GLN A 1 104 ? -7.549 -4.608 -12.292 1.00 80.50 104 GLN A CA 1
ATOM 833 C C . GLN A 1 104 ? -8.836 -3.793 -12.448 1.00 80.50 104 GLN A C 1
ATOM 835 O O . GLN A 1 104 ? -9.751 -3.977 -11.653 1.00 80.50 104 GLN A O 1
ATOM 840 N N . LEU A 1 105 ? -8.948 -2.964 -13.491 1.00 82.38 105 LEU A N 1
ATOM 841 C CA . LEU A 1 105 ? -10.194 -2.256 -13.806 1.00 82.38 105 LEU A CA 1
ATOM 842 C C . LEU A 1 105 ? -11.349 -3.235 -14.051 1.00 82.38 105 LEU A C 1
ATOM 844 O O . LEU A 1 105 ? -12.400 -3.081 -13.444 1.00 82.38 105 LEU A O 1
ATOM 848 N N . GLN A 1 106 ? -11.126 -4.295 -14.834 1.00 80.44 106 GLN A N 1
ATOM 849 C CA . GLN A 1 106 ? -12.129 -5.351 -15.045 1.00 80.44 106 GLN A CA 1
ATOM 850 C C . GLN A 1 106 ? -12.536 -6.049 -13.740 1.00 80.44 106 GLN A C 1
ATOM 852 O O . GLN A 1 106 ? -13.691 -6.409 -13.556 1.00 80.44 106 GLN A O 1
ATOM 857 N N . THR A 1 107 ? -11.590 -6.238 -12.817 1.00 73.56 107 THR A N 1
ATOM 858 C CA . THR A 1 107 ? -11.874 -6.874 -11.522 1.00 73.56 107 THR A CA 1
ATOM 859 C C . THR A 1 107 ? -12.682 -5.960 -10.595 1.00 73.56 107 THR A C 1
ATOM 861 O O . THR A 1 107 ? -13.482 -6.459 -9.809 1.00 73.56 107 THR A O 1
ATOM 864 N N . LEU A 1 108 ? -12.466 -4.641 -10.658 1.00 73.00 108 LEU A N 1
ATOM 865 C CA . LEU A 1 108 ? -13.124 -3.663 -9.785 1.00 73.00 108 LEU A CA 1
ATOM 866 C C . LEU A 1 108 ? -14.502 -3.227 -10.295 1.00 73.00 108 LEU A C 1
ATOM 868 O O . LEU A 1 108 ? -15.410 -3.089 -9.484 1.00 73.00 108 LEU A O 1
ATOM 872 N N . PHE A 1 109 ? -14.648 -3.016 -11.604 1.00 77.69 109 PHE A N 1
ATOM 873 C CA . PHE A 1 109 ? -15.875 -2.485 -12.210 1.00 77.69 109 PHE A CA 1
ATOM 874 C C . PHE A 1 109 ? -16.733 -3.559 -12.897 1.00 77.69 109 PHE A C 1
ATOM 876 O O . PHE A 1 109 ? -17.893 -3.315 -13.204 1.00 77.69 109 PHE A O 1
ATOM 883 N N . GLY A 1 110 ? -16.215 -4.774 -13.106 1.00 72.50 110 GLY A N 1
ATOM 884 C CA . GLY A 1 110 ? -16.975 -5.830 -13.776 1.00 72.50 110 GLY A CA 1
ATOM 885 C C . GLY A 1 110 ? -17.337 -5.440 -15.213 1.00 72.50 110 GLY A C 1
ATOM 886 O O . GLY A 1 110 ? -16.437 -5.230 -16.027 1.00 72.50 110 GLY A O 1
ATOM 887 N N . GLU A 1 111 ? -18.640 -5.378 -15.514 1.00 66.69 111 GLU A N 1
ATOM 888 C CA . GLU A 1 111 ? -19.171 -4.923 -16.813 1.00 66.69 111 GLU A CA 1
ATOM 889 C C . GLU A 1 111 ? -19.442 -3.413 -16.871 1.00 66.69 111 GLU A C 1
ATOM 891 O O . GLU A 1 111 ? -19.645 -2.875 -17.961 1.00 66.69 111 GLU A O 1
ATOM 896 N N . ASP A 1 112 ? -19.402 -2.716 -15.732 1.00 65.12 112 ASP A N 1
ATOM 897 C CA . ASP A 1 112 ? -19.582 -1.269 -15.707 1.00 65.12 112 ASP A CA 1
ATOM 898 C C . ASP A 1 112 ? -18.350 -0.588 -16.311 1.00 65.12 112 ASP A C 1
ATOM 900 O O . ASP A 1 112 ? -17.197 -0.908 -15.995 1.00 65.12 112 ASP A O 1
ATOM 904 N N . GLN A 1 113 ? -18.579 0.359 -17.222 1.00 61.03 113 GLN A N 1
ATOM 905 C CA . GLN A 1 113 ? -17.480 1.086 -17.844 1.00 61.03 113 GLN A CA 1
ATOM 906 C C . GLN A 1 113 ? -16.885 2.072 -16.830 1.00 61.03 113 GLN A C 1
ATOM 908 O O . GLN A 1 113 ? -17.629 2.864 -16.250 1.00 61.03 113 GLN A O 1
ATOM 913 N N . PRO A 1 114 ? -15.556 2.068 -16.611 1.00 62.09 114 PRO A N 1
ATOM 914 C CA . PRO A 1 114 ? -14.899 3.086 -15.805 1.00 62.09 114 PRO A CA 1
ATOM 915 C C . PRO A 1 114 ? -14.917 4.413 -16.575 1.00 62.09 114 PRO A C 1
ATOM 917 O O . PRO A 1 114 ? -13.954 4.769 -17.255 1.00 62.09 114 PRO A O 1
ATOM 920 N N . GLU A 1 115 ? -16.036 5.126 -16.507 1.00 65.75 115 GLU A N 1
ATOM 921 C CA . GLU A 1 115 ? -16.186 6.456 -17.076 1.00 65.75 115 GLU A CA 1
ATOM 922 C C . GLU A 1 115 ? -15.654 7.479 -16.072 1.00 65.75 115 GLU A C 1
ATOM 924 O O . GLU A 1 115 ? -16.166 7.648 -14.966 1.00 65.75 115 GLU A O 1
ATOM 929 N N . ILE A 1 116 ? -14.565 8.147 -16.442 1.00 67.44 116 ILE A N 1
ATOM 930 C CA . ILE A 1 116 ? -14.095 9.324 -15.720 1.00 67.44 116 ILE A CA 1
ATOM 931 C C . ILE A 1 116 ? -14.883 10.476 -16.331 1.00 67.44 116 ILE A C 1
ATOM 933 O O . ILE A 1 116 ? -14.602 10.836 -17.471 1.00 67.44 116 ILE A O 1
ATOM 937 N N . THR A 1 117 ? -15.871 11.026 -15.620 1.00 63.84 117 THR A N 1
ATOM 938 C CA . THR A 1 117 ? -16.599 12.226 -16.060 1.00 63.84 117 THR A CA 1
ATOM 939 C C . THR A 1 117 ? -15.595 13.338 -16.375 1.00 63.84 117 THR A C 1
ATOM 941 O O . THR A 1 117 ? -15.086 14.021 -15.488 1.00 63.84 117 THR A O 1
ATOM 944 N N . SER A 1 118 ? -15.273 13.510 -17.653 1.00 63.50 118 SER A N 1
ATOM 945 C CA . SER A 1 118 ? -14.467 14.612 -18.155 1.00 63.50 118 SER A CA 1
ATOM 946 C C . SER A 1 118 ? -15.406 15.774 -18.453 1.00 63.50 118 SER A C 1
ATOM 948 O O . SER A 1 118 ? -15.874 15.915 -19.579 1.00 63.50 118 SER A O 1
ATOM 950 N N . GLY A 1 119 ? -15.728 16.576 -17.439 1.00 54.88 119 GLY A N 1
ATOM 951 C CA . GLY A 1 119 ? -16.551 17.764 -17.655 1.00 54.88 119 GLY A CA 1
ATOM 952 C C . GLY A 1 119 ? -17.174 18.334 -16.393 1.00 54.88 119 GLY A C 1
ATOM 953 O O . GLY A 1 119 ? -18.378 18.237 -16.209 1.00 54.88 119 GLY A O 1
ATOM 954 N N . VAL A 1 120 ? -16.372 18.988 -15.555 1.00 54.66 120 VAL A N 1
ATOM 955 C CA . VAL A 1 120 ? -16.884 20.159 -14.832 1.00 54.66 120 VAL A CA 1
ATOM 956 C C . VAL A 1 120 ? -16.465 21.359 -15.674 1.00 54.66 120 VAL A C 1
ATOM 958 O O . VAL A 1 120 ? -15.350 21.862 -15.546 1.00 54.66 120 VAL A O 1
ATOM 961 N N . GLN A 1 121 ? -17.320 21.737 -16.628 1.00 51.47 121 GLN A N 1
ATOM 962 C CA . GLN A 1 121 ? -17.274 23.071 -17.219 1.00 51.47 121 GLN A CA 1
ATOM 963 C C . GLN A 1 121 ? -17.631 24.048 -16.097 1.00 51.47 121 GLN A C 1
ATOM 965 O O . GLN A 1 121 ? -18.730 23.988 -15.554 1.00 51.47 121 GLN A O 1
ATOM 970 N N . TYR A 1 122 ? -16.679 24.893 -15.709 1.00 50.94 122 TYR A N 1
ATOM 971 C CA . TYR A 1 122 ? -16.994 26.107 -14.970 1.00 50.94 122 TYR A CA 1
ATOM 972 C C . TYR A 1 122 ? -17.649 27.062 -15.974 1.00 50.94 122 TYR A C 1
ATOM 974 O O . TYR A 1 122 ? -16.970 27.522 -16.894 1.00 50.94 122 TYR A O 1
ATOM 982 N N . GLU A 1 123 ? -18.960 27.266 -15.844 1.00 47.44 123 GLU A N 1
ATOM 983 C CA . GLU A 1 123 ? -19.630 28.472 -16.350 1.00 47.44 123 GLU A CA 1
ATOM 984 C C . GLU A 1 123 ? -19.369 29.653 -15.408 1.00 47.44 123 GLU A C 1
ATOM 986 O O . GLU A 1 123 ? -19.303 29.424 -14.174 1.00 47.44 123 GLU A O 1
#

pLDDT: mean 80.07, std 11.03, range [45.28, 93.19]

Sequence (123 aa):
MISQATADENSRKLGRALMDEPLGRRYPNFRKLRGRWERQVHLSMTRLFVGGKGMEALGLPKMTLPWYPALFAPLNAAWTVGHRIVPGGRDRLMRLGRKAQRHQLQTLFGEDQPEITSGVQYE

Radius of gyration: 19.01 Å; chains: 1; bounding box: 39×49×43 Å